Protein AF-A0A158JWT8-F1 (afdb_monomer)

Secondary structure (DSSP, 8-state):
-EE-TTT--EEE---GGGS-HHHHHHHHHHHHHTT-TTTHHHHHHHHHHHHHHHHHHHHHHHHHHHH--TTS--PPPPPSS---THHHHHHHHHHHHHSHHHHHHHHHHHHHHHHHHHHHHHHT--

InterPro domains:
  IPR005625 PepSY-associated TM protein [PF03929] (21-67)
  IPR005625 PepSY-associated TM protein [PTHR34219] (1-115)

Sequence (126 aa):
MHIDRYSGRILSDIAYPDYGRVAQWISYGTSLHMGRYFGVANQILASLISLGLAAMSVSGFVMWRKRKPGRALGAPSRPVLDPPMRAWVGGLTALGIVFPMMGLTMLIVWISDRLFSSLGKVASTR

Solvent-accessible surface area (backbone atoms only — not comparable to full-atom values): 7469 Å² total; per-residue (Å²): 110,44,59,40,92,86,77,70,44,76,76,44,77,73,54,80,85,76,43,54,74,69,56,46,53,50,52,50,52,50,32,53,73,72,22,59,70,61,38,69,63,34,38,52,51,53,48,52,51,52,52,49,53,50,50,50,53,52,51,52,50,54,51,49,63,72,68,34,56,80,94,47,90,61,67,78,78,79,75,94,67,84,71,89,54,63,65,57,52,53,50,50,50,56,48,15,68,77,37,54,70,60,31,50,55,50,51,53,51,52,53,48,51,54,54,56,56,54,53,56,55,64,66,69,76,112

Structure (mmCIF, N/CA/C/O backbone):
data_AF-A0A158JWT8-F1
#
_entry.id   AF-A0A158JWT8-F1
#
loop_
_atom_site.group_PDB
_atom_site.id
_atom_site.type_symbol
_atom_site.label_atom_id
_atom_site.label_alt_id
_atom_site.label_comp_id
_atom_site.label_asym_id
_atom_site.label_entity_id
_atom_site.label_seq_id
_atom_site.pdbx_PDB_ins_code
_atom_site.Cartn_x
_atom_site.Cartn_y
_atom_site.Cartn_z
_atom_site.occupancy
_atom_site.B_iso_or_equiv
_atom_site.auth_seq_id
_atom_site.auth_comp_id
_atom_site.auth_asym_id
_atom_site.auth_atom_id
_atom_site.pdbx_PDB_model_num
ATOM 1 N N . MET A 1 1 ? -22.968 7.705 18.531 1.00 59.88 1 MET A N 1
ATOM 2 C CA . MET A 1 1 ? -23.996 8.734 18.770 1.00 59.88 1 MET A CA 1
ATOM 3 C C . MET A 1 1 ? -24.385 9.435 17.468 1.00 59.88 1 MET A C 1
ATOM 5 O O . MET A 1 1 ? -23.662 10.302 16.991 1.00 59.88 1 MET A O 1
ATOM 9 N N . HIS A 1 2 ? -25.505 9.032 16.872 1.00 68.56 2 HIS A N 1
ATOM 10 C CA . HIS A 1 2 ? -26.162 9.758 15.786 1.00 68.56 2 HIS A CA 1
ATOM 11 C C . HIS A 1 2 ? -27.246 10.645 16.393 1.00 68.56 2 HIS A C 1
ATOM 13 O O . HIS A 1 2 ? -28.161 10.147 17.053 1.00 68.56 2 HIS A O 1
ATOM 19 N N . ILE A 1 3 ? -27.123 11.954 16.192 1.00 76.75 3 ILE A N 1
ATOM 20 C CA . ILE A 1 3 ? -28.057 12.953 16.713 1.00 76.75 3 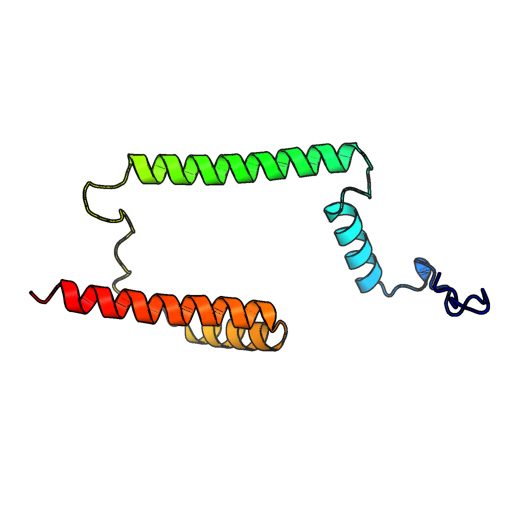ILE A CA 1
ATOM 21 C C . ILE A 1 3 ? -28.800 13.556 15.528 1.00 76.75 3 ILE A C 1
ATOM 23 O O . ILE A 1 3 ? -28.183 13.923 14.526 1.00 76.75 3 ILE A O 1
ATOM 27 N N . ASP A 1 4 ? -30.121 13.646 15.640 1.00 74.88 4 ASP A N 1
ATOM 28 C CA . ASP A 1 4 ? -30.941 14.353 14.671 1.00 74.88 4 ASP A CA 1
ATOM 29 C C . ASP A 1 4 ? -30.563 15.837 14.640 1.00 74.88 4 ASP A C 1
ATOM 31 O O . ASP A 1 4 ? -30.566 16.524 15.664 1.00 74.88 4 ASP A O 1
ATOM 35 N N . ARG A 1 5 ? -30.243 16.337 13.445 1.00 75.38 5 ARG A N 1
ATOM 36 C CA . ARG A 1 5 ? -29.700 17.686 13.252 1.00 75.38 5 ARG A CA 1
ATOM 37 C C . ARG A 1 5 ? -30.671 18.799 13.663 1.00 75.38 5 ARG A C 1
ATOM 39 O O . ARG A 1 5 ? -30.209 19.884 13.999 1.00 75.38 5 ARG A O 1
ATOM 46 N N . TYR A 1 6 ? -31.980 18.551 13.604 1.00 81.12 6 TYR A N 1
ATOM 47 C CA . TYR A 1 6 ? -33.013 19.575 13.800 1.00 81.12 6 TYR A CA 1
ATOM 48 C C . TYR A 1 6 ? -33.673 19.499 15.176 1.00 81.12 6 TYR A C 1
ATOM 50 O O . TYR A 1 6 ? -33.997 20.527 15.760 1.00 81.12 6 TYR A O 1
ATOM 58 N N . SER A 1 7 ? -33.862 18.294 15.703 1.00 77.94 7 SER A N 1
ATOM 59 C CA . SER A 1 7 ? -34.539 18.055 16.979 1.00 77.94 7 SER A CA 1
ATOM 60 C C . SER A 1 7 ? -33.582 17.803 18.143 1.00 77.94 7 SER A C 1
ATOM 62 O O . SER A 1 7 ? -34.027 17.742 19.286 1.00 77.94 7 SER A O 1
ATOM 64 N N . GLY A 1 8 ? -32.281 17.613 17.883 1.00 75.75 8 GLY A N 1
ATOM 65 C CA . GLY A 1 8 ? -31.298 17.259 18.915 1.00 75.75 8 GLY A CA 1
ATOM 66 C C . GLY A 1 8 ? -31.544 15.884 19.545 1.00 75.75 8 GLY A C 1
ATOM 67 O O . GLY A 1 8 ? -30.900 15.519 20.528 1.00 75.75 8 GLY A O 1
ATOM 68 N N . ARG A 1 9 ? -32.483 15.107 18.997 1.00 71.75 9 ARG A N 1
ATOM 69 C CA . ARG A 1 9 ? -32.877 13.810 19.529 1.00 71.75 9 ARG A CA 1
ATOM 70 C C . ARG A 1 9 ? -31.841 12.761 19.138 1.00 71.75 9 ARG A C 1
ATOM 72 O O . ARG A 1 9 ? -31.413 12.688 17.988 1.00 71.75 9 ARG A O 1
ATOM 79 N N . ILE A 1 10 ? -31.439 11.933 20.096 1.00 72.81 10 ILE A N 1
ATOM 80 C CA . ILE A 1 10 ? -30.512 10.825 19.849 1.00 72.81 10 ILE A CA 1
ATOM 81 C C . ILE A 1 10 ? -31.271 9.764 19.045 1.00 72.81 10 ILE A C 1
ATOM 83 O O . ILE A 1 10 ? -32.224 9.167 19.542 1.00 72.81 10 ILE A O 1
ATOM 87 N N . LEU A 1 11 ? -30.884 9.577 17.783 1.00 68.62 11 LEU A N 1
ATOM 88 C CA . LEU A 1 11 ? -31.514 8.629 16.859 1.00 68.62 11 LEU A CA 1
ATOM 89 C C . LEU A 1 11 ? -30.949 7.219 17.026 1.00 68.62 11 LEU A C 1
ATOM 91 O O . LEU A 1 11 ? -31.648 6.235 16.812 1.00 68.62 11 LEU A O 1
ATOM 95 N N . SER A 1 12 ? -29.670 7.118 17.377 1.00 60.78 12 SER A N 1
ATOM 96 C CA . SER A 1 12 ? -28.978 5.844 17.532 1.00 60.78 12 SER A CA 1
ATOM 97 C C . SER A 1 12 ? -27.714 6.049 18.360 1.00 60.78 12 SER A C 1
ATOM 99 O O . SER A 1 12 ? -26.826 6.828 17.993 1.00 60.78 12 SER A O 1
ATOM 101 N N . ASP A 1 13 ? -27.632 5.344 19.484 1.00 64.62 13 ASP A N 1
ATOM 102 C CA . ASP A 1 13 ? -26.404 5.200 20.253 1.00 64.62 13 ASP A CA 1
ATOM 103 C C . ASP A 1 13 ? -25.973 3.738 20.178 1.00 64.62 13 ASP A C 1
ATOM 105 O O . ASP A 1 13 ? -26.604 2.867 20.763 1.00 64.62 13 ASP A O 1
ATOM 109 N N . ILE A 1 14 ? -24.974 3.462 19.340 1.00 62.75 14 ILE A N 1
ATOM 110 C CA . ILE A 1 14 ? -24.405 2.123 19.180 1.00 62.75 14 ILE A CA 1
ATOM 111 C C . ILE A 1 14 ? -23.129 2.146 20.000 1.00 62.75 14 ILE A C 1
ATOM 113 O O . ILE A 1 14 ? -22.166 2.826 19.620 1.00 62.75 14 ILE A O 1
ATOM 117 N N . ALA A 1 15 ? -23.137 1.464 21.138 1.00 66.94 15 ALA A N 1
ATOM 118 C CA . ALA A 1 15 ? -21.964 1.384 21.980 1.00 66.94 15 ALA A CA 1
ATOM 119 C C . ALA A 1 15 ? -20.981 0.359 21.386 1.00 66.94 15 ALA A C 1
ATOM 121 O O . ALA A 1 15 ? -21.359 -0.587 20.698 1.00 66.94 15 ALA A O 1
ATOM 122 N N . TYR A 1 16 ? -19.687 0.527 21.659 1.00 63.69 16 TYR A N 1
ATOM 123 C CA . TYR A 1 16 ? -18.643 -0.409 21.217 1.00 63.69 16 TYR A CA 1
ATOM 124 C C . TYR A 1 16 ? -18.895 -1.896 21.590 1.00 63.69 16 TYR A C 1
ATOM 126 O O . TYR A 1 16 ? -18.506 -2.775 20.814 1.00 63.69 16 TYR A O 1
ATOM 134 N N . PRO A 1 17 ? -19.554 -2.228 22.723 1.00 66.94 17 PRO A N 1
ATOM 135 C CA . PRO A 1 17 ? -19.955 -3.601 23.044 1.00 66.94 17 PRO A CA 1
ATOM 136 C C . PRO A 1 17 ? -21.010 -4.190 22.098 1.00 66.94 17 PRO A C 1
ATOM 138 O O . PRO A 1 17 ? -21.039 -5.405 21.930 1.00 66.94 17 PRO A O 1
ATOM 141 N N . ASP A 1 18 ? -21.822 -3.352 21.447 1.00 72.56 18 ASP A N 1
ATOM 142 C CA . ASP A 1 18 ? -22.867 -3.785 20.508 1.00 72.56 18 ASP A CA 1
ATOM 143 C C . ASP A 1 18 ? -22.298 -4.114 19.117 1.00 72.56 18 ASP A C 1
ATOM 145 O O . ASP A 1 18 ? -23.009 -4.579 18.223 1.00 72.56 18 ASP A O 1
ATOM 149 N N . TYR A 1 19 ? -20.997 -3.880 18.904 1.00 71.12 19 TYR A N 1
ATOM 150 C CA . TYR A 1 19 ? -20.323 -4.250 17.667 1.00 71.12 19 TYR A CA 1
ATOM 151 C C . TYR A 1 19 ? -20.156 -5.770 17.608 1.00 71.12 19 TYR A C 1
ATOM 153 O O . TYR A 1 19 ? -19.589 -6.391 18.507 1.00 71.12 19 TYR A O 1
ATOM 161 N N . GLY A 1 20 ? -20.543 -6.379 16.483 1.00 78.94 20 GLY A N 1
ATOM 162 C CA . GLY A 1 20 ? -20.146 -7.756 16.191 1.00 78.94 20 GLY A CA 1
ATOM 163 C C . GLY A 1 20 ? -18.618 -7.905 16.244 1.00 78.94 20 GLY A C 1
ATOM 164 O O . GLY A 1 20 ? -17.886 -6.981 15.886 1.00 78.94 20 GLY A O 1
ATOM 165 N N . ARG A 1 21 ? -18.113 -9.078 16.652 1.00 82.25 21 ARG A N 1
ATOM 166 C CA . ARG A 1 21 ? -16.665 -9.323 16.857 1.00 82.25 21 ARG A CA 1
ATOM 167 C C . ARG A 1 21 ? -15.800 -8.873 15.670 1.00 82.25 21 ARG A C 1
ATOM 169 O O . ARG A 1 21 ? -14.727 -8.316 15.867 1.00 82.25 21 ARG A O 1
ATOM 176 N N . VAL A 1 22 ? -16.279 -9.070 14.439 1.00 82.75 22 VAL A N 1
ATOM 177 C CA . VAL A 1 22 ? -15.598 -8.623 13.209 1.00 82.75 22 VAL A CA 1
ATOM 178 C C . VAL A 1 22 ? -15.511 -7.094 13.127 1.00 82.75 22 VAL A C 1
ATOM 180 O O . VAL A 1 22 ? -14.453 -6.555 12.815 1.00 82.75 22 VAL A O 1
ATOM 183 N N . ALA A 1 23 ? -16.590 -6.383 13.455 1.00 79.00 23 ALA A N 1
ATOM 184 C CA . ALA A 1 23 ? -16.617 -4.922 13.455 1.00 79.00 23 ALA A CA 1
ATOM 185 C C . ALA A 1 23 ? -15.683 -4.328 14.523 1.00 79.00 23 ALA A C 1
ATOM 187 O O . ALA A 1 23 ? -15.044 -3.308 14.271 1.00 79.00 23 ALA A O 1
ATOM 188 N N . GLN A 1 24 ? -15.530 -4.988 15.677 1.00 81.75 24 GLN A N 1
ATOM 189 C CA . GLN A 1 24 ? -14.548 -4.587 16.694 1.00 81.75 24 GLN A CA 1
ATOM 190 C C . GLN A 1 24 ? -13.109 -4.713 16.178 1.00 81.75 24 GLN A C 1
ATOM 192 O O . GLN A 1 24 ? -12.328 -3.773 16.321 1.00 81.75 24 GLN A O 1
ATOM 197 N N . TRP A 1 25 ? -12.762 -5.824 15.518 1.00 85.00 25 TRP A N 1
ATOM 198 C CA . TRP A 1 25 ? -11.438 -5.996 14.906 1.00 85.00 25 TRP A CA 1
ATOM 199 C C . TRP A 1 25 ? -11.148 -4.952 13.827 1.00 85.00 25 TRP A C 1
ATOM 201 O O . TRP A 1 25 ? -10.055 -4.386 13.799 1.00 85.00 25 TRP A O 1
ATOM 211 N N . ILE A 1 26 ? -12.129 -4.655 12.969 1.00 84.56 26 ILE A N 1
ATOM 212 C CA . ILE A 1 26 ? -12.004 -3.596 11.959 1.00 84.56 26 ILE A CA 1
ATOM 213 C C . ILE A 1 26 ? -11.785 -2.247 12.646 1.00 84.56 26 ILE A C 1
ATOM 215 O O . ILE A 1 26 ? -10.835 -1.546 12.312 1.00 84.56 26 ILE A O 1
ATOM 219 N N . SER A 1 27 ? -12.599 -1.906 13.649 1.00 82.00 27 SER A N 1
ATOM 220 C CA . SER A 1 27 ? -12.478 -0.645 14.388 1.00 82.00 27 SER A CA 1
ATOM 221 C C . SER A 1 27 ? -11.114 -0.499 15.068 1.00 82.00 27 SER A C 1
ATOM 223 O O . SER A 1 27 ? -10.527 0.587 15.062 1.00 82.00 27 SER A O 1
ATOM 225 N N . TYR A 1 28 ? -10.586 -1.591 15.623 1.00 84.88 28 TYR A N 1
ATOM 226 C CA . TYR A 1 28 ? -9.246 -1.645 16.198 1.00 84.88 28 TYR A CA 1
ATOM 227 C C . TYR A 1 28 ? -8.172 -1.377 15.137 1.00 84.88 28 TYR A C 1
ATOM 229 O O . TYR A 1 28 ? -7.345 -0.478 15.302 1.00 84.88 28 TYR A O 1
ATOM 237 N N . GLY A 1 29 ? -8.236 -2.086 14.005 1.00 84.62 29 GLY A N 1
ATOM 238 C CA . GLY A 1 29 ? -7.320 -1.900 12.879 1.00 84.62 29 GLY A CA 1
ATOM 239 C C . GLY A 1 29 ? -7.354 -0.479 12.316 1.00 84.62 29 GLY A C 1
ATOM 240 O O . GLY A 1 29 ? -6.305 0.132 12.117 1.00 84.62 29 GLY A O 1
ATOM 241 N N . THR A 1 30 ? -8.542 0.098 12.132 1.00 83.75 30 THR A N 1
ATOM 242 C CA . THR A 1 30 ? -8.701 1.486 11.677 1.00 83.75 30 THR A CA 1
ATOM 243 C C . THR A 1 30 ? -8.116 2.476 12.679 1.00 83.75 30 THR A C 1
ATOM 245 O O . THR A 1 30 ? -7.445 3.425 12.279 1.00 83.75 30 THR A O 1
ATOM 248 N N . SER A 1 31 ? -8.318 2.258 13.980 1.00 84.50 31 SER A N 1
ATOM 249 C CA . SER A 1 31 ? -7.795 3.143 15.030 1.00 84.50 31 SER A CA 1
ATOM 250 C C . SER A 1 31 ? -6.270 3.109 15.121 1.00 84.50 31 SER A C 1
ATOM 252 O O . SER A 1 31 ? -5.641 4.153 15.334 1.00 84.50 31 SER A O 1
ATOM 254 N N . LEU A 1 32 ? -5.667 1.933 14.925 1.00 86.94 32 LEU A N 1
ATOM 255 C CA . LEU A 1 32 ? -4.219 1.787 14.784 1.00 86.94 32 LEU A CA 1
ATOM 256 C C . LEU A 1 32 ? -3.712 2.481 13.521 1.00 86.94 32 LEU A C 1
ATOM 258 O O . LEU A 1 32 ? -2.778 3.271 13.602 1.00 86.94 32 LEU A O 1
ATOM 262 N N . HIS A 1 33 ? -4.354 2.251 12.378 1.00 87.38 33 HIS A N 1
ATOM 263 C CA . HIS A 1 33 ? -3.948 2.846 11.106 1.00 87.38 33 HIS A CA 1
ATOM 264 C C . HIS A 1 33 ? -4.036 4.380 11.114 1.00 87.38 33 HIS A C 1
ATOM 266 O O . HIS A 1 33 ? -3.132 5.058 10.639 1.00 87.38 33 HIS A O 1
ATOM 272 N N . MET A 1 34 ? -5.084 4.939 11.721 1.00 84.12 34 MET A N 1
ATOM 273 C CA . MET A 1 34 ? -5.273 6.387 11.868 1.00 84.12 34 MET A CA 1
ATOM 274 C C . MET A 1 34 ? -4.332 7.041 12.892 1.00 84.12 34 MET A C 1
ATOM 276 O O . MET A 1 34 ? -4.397 8.254 13.087 1.00 84.12 34 MET A O 1
ATOM 280 N N . GLY A 1 35 ? -3.494 6.282 13.604 1.00 83.19 35 GLY A N 1
ATOM 281 C CA . GLY A 1 35 ? -2.598 6.872 14.600 1.00 83.19 35 GLY A CA 1
ATOM 282 C C . GLY A 1 35 ? -3.269 7.195 15.942 1.00 83.19 35 GLY A C 1
ATOM 283 O O . GLY A 1 35 ? -2.649 7.838 16.779 1.00 83.19 35 GLY A O 1
ATOM 284 N N . ARG A 1 36 ? -4.524 6.787 16.185 1.00 80.19 36 ARG A N 1
ATOM 285 C CA . ARG A 1 36 ? -5.2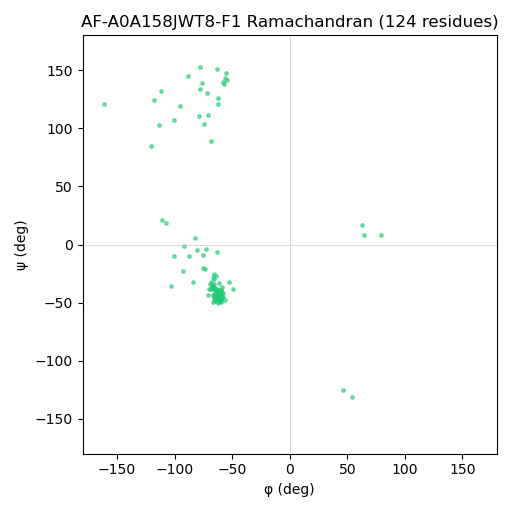99 7.225 17.368 1.00 80.19 36 ARG A CA 1
ATOM 286 C C . ARG A 1 36 ? -5.180 6.299 18.575 1.00 80.19 36 ARG A C 1
ATOM 288 O O . ARG A 1 36 ? -5.371 6.757 19.693 1.00 80.19 36 ARG A O 1
ATOM 295 N N . TYR A 1 37 ? -4.829 5.031 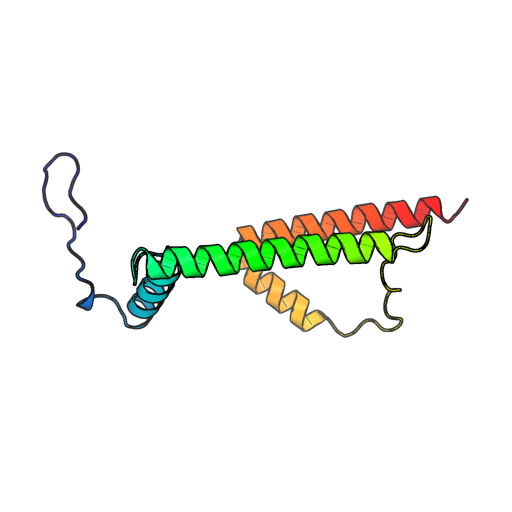18.364 1.00 80.44 37 TYR A N 1
ATOM 296 C CA . TYR A 1 37 ? -4.866 4.019 19.427 1.00 80.44 37 TYR A CA 1
ATOM 297 C C . TYR A 1 37 ? -3.847 4.248 20.566 1.00 80.44 37 TYR A C 1
ATOM 299 O O . TYR A 1 37 ? -4.213 4.156 21.730 1.00 80.44 37 TYR A O 1
ATOM 307 N N . PHE A 1 38 ? -2.593 4.608 20.249 1.00 82.62 38 PHE A N 1
ATOM 308 C CA . PHE A 1 38 ? -1.563 4.976 21.246 1.00 82.62 38 PHE A CA 1
ATOM 309 C C . PHE A 1 38 ? -1.191 6.470 21.201 1.00 82.62 38 PHE A C 1
ATOM 311 O O . PHE A 1 38 ? -0.095 6.860 21.607 1.00 82.62 38 PHE A O 1
ATOM 318 N N . GLY A 1 39 ? -2.071 7.311 20.646 1.00 86.19 39 GLY A N 1
ATOM 319 C CA . GLY A 1 39 ? -1.818 8.743 20.474 1.00 86.19 39 GLY A CA 1
ATOM 320 C C . GLY A 1 39 ? -0.514 9.041 19.720 1.00 86.19 39 GLY A C 1
ATOM 321 O O . GLY A 1 39 ? -0.237 8.457 18.672 1.00 86.19 39 GLY A O 1
ATOM 322 N N . VAL A 1 40 ? 0.305 9.943 20.272 1.00 89.50 40 VAL A N 1
ATOM 323 C CA . VAL A 1 40 ? 1.535 10.451 19.633 1.00 89.50 40 VAL A CA 1
ATOM 324 C C . VAL A 1 40 ? 2.541 9.338 19.319 1.00 89.50 40 VAL A C 1
ATOM 326 O O . VAL A 1 40 ? 3.161 9.365 18.259 1.00 89.50 40 VAL A O 1
ATOM 329 N N . ALA A 1 41 ? 2.666 8.317 20.174 1.00 89.19 41 ALA A N 1
ATOM 330 C CA . ALA A 1 41 ? 3.590 7.205 19.931 1.00 89.19 41 ALA A CA 1
ATOM 331 C C . ALA A 1 41 ? 3.247 6.446 18.636 1.00 89.19 41 ALA A C 1
ATOM 333 O O . ALA A 1 41 ? 4.133 6.139 17.837 1.00 89.19 41 ALA A O 1
ATOM 334 N N . ASN A 1 42 ? 1.953 6.212 18.387 1.00 90.81 42 ASN A N 1
ATOM 335 C CA . ASN A 1 42 ? 1.493 5.560 17.163 1.00 90.81 42 ASN A CA 1
ATOM 336 C C . ASN A 1 42 ? 1.734 6.439 15.926 1.00 90.81 42 ASN A C 1
ATOM 338 O O . ASN A 1 42 ? 2.112 5.938 14.873 1.00 90.81 42 ASN A O 1
ATOM 342 N N . GLN A 1 43 ? 1.552 7.756 16.055 1.00 90.88 43 GLN A N 1
ATOM 343 C CA . GLN A 1 43 ? 1.804 8.705 14.967 1.00 90.88 43 GLN A CA 1
ATOM 344 C C . GLN A 1 43 ? 3.284 8.777 14.594 1.00 90.88 43 GLN A C 1
ATOM 346 O O . GLN A 1 43 ? 3.608 8.781 13.407 1.00 90.88 43 GLN A O 1
ATOM 351 N N . ILE A 1 44 ? 4.183 8.796 15.583 1.00 94.06 44 ILE A N 1
ATOM 352 C CA . ILE A 1 44 ? 5.631 8.764 15.345 1.00 94.06 44 ILE A CA 1
ATOM 353 C C . ILE A 1 44 ? 6.002 7.467 14.631 1.00 94.06 44 ILE A C 1
ATOM 355 O O . ILE A 1 44 ? 6.669 7.512 13.600 1.00 94.06 44 ILE A O 1
ATOM 359 N N . LEU A 1 45 ? 5.523 6.322 15.124 1.00 93.19 45 LEU A N 1
ATOM 360 C CA . LEU A 1 45 ? 5.798 5.028 14.504 1.00 93.19 45 LEU A CA 1
ATOM 361 C C . LEU A 1 45 ? 5.276 4.961 13.062 1.00 93.19 45 LEU A C 1
ATOM 363 O O . LEU A 1 45 ? 6.024 4.601 12.154 1.00 93.19 45 LEU A O 1
ATOM 367 N N . ALA A 1 46 ? 4.024 5.363 12.832 1.00 90.81 46 ALA A N 1
ATOM 368 C CA . ALA A 1 46 ? 3.428 5.409 11.499 1.00 90.81 46 ALA A CA 1
ATOM 369 C C . ALA A 1 46 ? 4.205 6.346 10.558 1.00 90.81 46 ALA A C 1
ATOM 371 O O . ALA A 1 46 ? 4.450 5.999 9.402 1.00 90.81 46 ALA A O 1
ATOM 372 N N . SER A 1 47 ? 4.660 7.495 11.063 1.00 92.38 47 SER A N 1
ATOM 373 C CA . SER A 1 47 ? 5.471 8.452 10.302 1.00 92.38 47 SER A CA 1
ATOM 374 C C . SER A 1 47 ? 6.835 7.875 9.935 1.00 92.38 47 SER A C 1
ATOM 376 O O . SER A 1 47 ? 7.249 7.980 8.784 1.00 92.38 47 SER A O 1
ATOM 378 N N . LEU A 1 48 ? 7.519 7.214 10.873 1.00 95.94 48 LEU A N 1
ATOM 379 C CA . LEU A 1 48 ? 8.806 6.562 10.618 1.00 95.94 48 LEU A CA 1
ATOM 380 C C . LEU A 1 48 ? 8.677 5.454 9.570 1.00 95.94 48 LEU A C 1
ATOM 382 O O . LEU A 1 48 ? 9.485 5.396 8.645 1.00 95.94 48 LEU A O 1
ATOM 386 N N . ILE A 1 49 ? 7.640 4.617 9.667 1.00 94.88 49 ILE A N 1
ATOM 387 C CA . ILE A 1 49 ? 7.364 3.570 8.674 1.00 94.88 49 ILE A CA 1
ATOM 388 C C . ILE A 1 49 ? 7.085 4.198 7.304 1.00 94.88 49 ILE A C 1
ATOM 390 O O . ILE A 1 49 ? 7.658 3.768 6.303 1.00 94.88 49 ILE A O 1
ATOM 394 N N . SER A 1 50 ? 6.255 5.243 7.248 1.00 94.75 50 SER A N 1
ATOM 395 C CA . SER A 1 50 ? 5.932 5.940 6.000 1.00 94.75 50 SER A CA 1
ATOM 396 C C . SER A 1 50 ? 7.169 6.570 5.3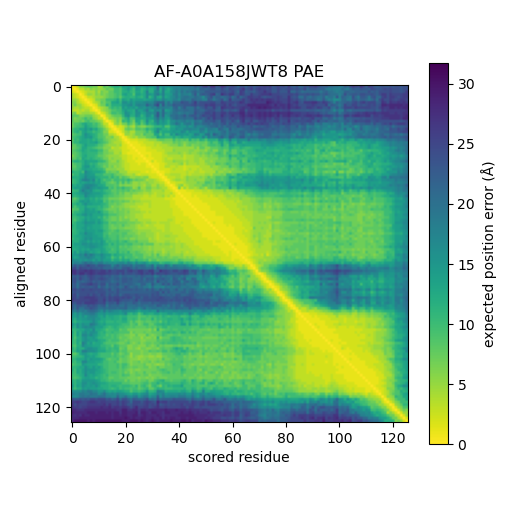54 1.00 94.75 50 SER A C 1
ATOM 398 O O . SER A 1 50 ? 7.375 6.434 4.148 1.00 94.75 50 SER A O 1
ATOM 400 N N . LEU A 1 51 ? 8.020 7.233 6.140 1.00 97.38 51 LEU A N 1
ATOM 401 C CA . LEU A 1 51 ? 9.274 7.816 5.659 1.00 97.38 51 LEU A CA 1
ATOM 402 C C . LEU A 1 51 ? 10.263 6.736 5.212 1.00 97.38 51 LEU A C 1
ATOM 404 O O . LEU A 1 51 ? 10.922 6.906 4.188 1.00 97.38 51 LEU A O 1
ATOM 408 N N . GLY A 1 52 ? 10.330 5.609 5.922 1.00 97.25 52 GLY A N 1
ATOM 409 C CA . GLY A 1 52 ? 11.133 4.452 5.535 1.00 97.25 52 GLY A CA 1
ATOM 410 C C . GLY A 1 52 ? 10.702 3.881 4.185 1.00 97.25 52 GLY A C 1
ATOM 411 O O . GLY A 1 52 ? 11.534 3.715 3.296 1.00 97.25 52 GLY A O 1
ATOM 412 N N . LEU A 1 53 ? 9.401 3.662 3.981 1.00 96.62 53 LEU A N 1
ATOM 413 C CA . LEU A 1 53 ? 8.849 3.197 2.702 1.00 96.62 53 LEU A CA 1
ATOM 414 C C . LEU A 1 53 ? 9.096 4.198 1.563 1.00 96.62 53 LEU A C 1
ATOM 416 O O . LEU A 1 53 ? 9.438 3.794 0.446 1.00 96.62 53 LEU A O 1
ATOM 420 N N . ALA A 1 54 ? 8.982 5.499 1.839 1.00 96.88 54 ALA A N 1
ATOM 421 C CA . ALA A 1 54 ? 9.321 6.542 0.875 1.00 96.88 54 ALA A CA 1
ATOM 422 C C . ALA A 1 54 ? 10.815 6.498 0.510 1.00 96.88 54 ALA A C 1
ATOM 424 O O . ALA A 1 54 ? 11.160 6.454 -0.672 1.00 96.88 54 ALA A O 1
ATOM 425 N N . ALA A 1 55 ? 11.705 6.418 1.501 1.00 97.19 55 ALA A N 1
ATOM 426 C CA . ALA A 1 55 ? 13.145 6.300 1.288 1.00 97.19 55 ALA A CA 1
ATOM 427 C C . ALA A 1 55 ? 13.517 5.017 0.524 1.00 97.19 55 ALA A C 1
ATOM 429 O O . ALA A 1 55 ? 14.356 5.054 -0.379 1.00 97.19 55 ALA A O 1
ATOM 430 N N . MET A 1 56 ? 12.860 3.889 0.809 1.00 96.94 56 MET A N 1
ATOM 431 C CA . MET A 1 56 ? 13.028 2.638 0.060 1.00 96.94 56 MET A CA 1
ATOM 432 C C . MET A 1 56 ? 12.599 2.791 -1.402 1.00 96.94 56 MET A C 1
ATOM 434 O O . MET A 1 56 ? 13.324 2.379 -2.303 1.00 96.94 56 MET A O 1
ATOM 438 N N . SER A 1 57 ? 11.465 3.442 -1.655 1.00 96.50 57 SER A N 1
ATOM 439 C CA . SER A 1 57 ? 10.976 3.689 -3.017 1.00 96.50 57 SER A CA 1
ATOM 440 C C . SER A 1 57 ? 11.936 4.586 -3.807 1.00 96.50 57 SER A C 1
ATOM 442 O O . SER A 1 57 ? 12.300 4.273 -4.943 1.00 96.50 57 SER A O 1
ATOM 444 N N . VAL A 1 58 ? 12.415 5.671 -3.187 1.00 96.69 58 VAL A N 1
ATOM 445 C CA . VAL A 1 58 ? 13.385 6.599 -3.790 1.00 96.69 58 VAL A CA 1
ATOM 446 C C . VAL A 1 58 ? 14.722 5.906 -4.046 1.00 96.69 58 VAL A C 1
ATOM 448 O O . VAL A 1 58 ? 15.260 5.994 -5.148 1.00 96.69 58 VAL A O 1
ATOM 451 N N . SER A 1 59 ? 15.260 5.182 -3.064 1.00 95.50 59 SER A N 1
ATOM 452 C CA . SER A 1 59 ? 16.532 4.467 -3.216 1.00 95.50 59 SER A CA 1
ATOM 453 C C . SER A 1 59 ? 16.448 3.363 -4.271 1.00 95.50 59 SER A C 1
ATOM 455 O O . SER A 1 59 ? 17.356 3.253 -5.094 1.00 95.50 59 SER A O 1
ATOM 457 N N . GLY A 1 60 ? 15.342 2.617 -4.332 1.00 92.31 60 GLY A N 1
ATOM 458 C CA . GLY A 1 60 ? 15.051 1.656 -5.397 1.00 92.31 60 GLY A CA 1
ATOM 459 C C . GLY A 1 60 ? 15.077 2.302 -6.781 1.00 92.31 60 GLY A C 1
ATOM 460 O O . GLY A 1 60 ? 15.769 1.817 -7.679 1.00 92.31 60 GLY A O 1
ATOM 461 N N . PHE A 1 61 ? 14.409 3.446 -6.941 1.00 91.00 61 PHE A N 1
ATOM 462 C CA . PHE A 1 61 ? 14.422 4.204 -8.192 1.00 91.00 61 PHE A CA 1
ATOM 463 C C . PHE A 1 61 ? 15.824 4.714 -8.557 1.00 91.00 61 PHE A C 1
ATOM 465 O O . PHE A 1 61 ? 16.254 4.574 -9.703 1.00 91.00 61 PHE A O 1
ATOM 472 N N . VAL A 1 62 ? 16.573 5.262 -7.595 1.00 93.12 62 VAL A N 1
ATOM 473 C CA . VAL A 1 62 ? 17.952 5.734 -7.811 1.00 93.12 62 VAL A CA 1
ATOM 474 C C . VAL A 1 62 ? 18.868 4.578 -8.214 1.00 93.12 62 VAL A C 1
ATOM 476 O O . VAL A 1 62 ? 19.640 4.711 -9.166 1.00 93.12 62 VAL A O 1
ATOM 479 N N . MET A 1 63 ? 18.776 3.433 -7.536 1.00 90.69 63 MET A N 1
ATOM 480 C CA . MET A 1 63 ? 19.538 2.231 -7.879 1.00 90.69 63 MET A CA 1
ATOM 481 C C . MET A 1 63 ? 19.190 1.728 -9.280 1.00 90.69 63 MET A C 1
ATOM 483 O O . MET A 1 63 ? 20.098 1.427 -10.055 1.00 90.69 63 MET A O 1
ATOM 487 N N . TRP A 1 64 ? 17.904 1.693 -9.636 1.00 88.88 64 TRP A N 1
ATOM 488 C CA . TRP A 1 64 ? 17.457 1.330 -10.980 1.00 88.88 64 TRP A CA 1
ATOM 489 C C . TRP A 1 64 ? 18.022 2.281 -12.038 1.00 88.88 64 TRP A C 1
ATOM 491 O O . TRP A 1 64 ? 18.605 1.827 -13.020 1.00 88.88 64 TRP A O 1
ATOM 501 N N . ARG A 1 65 ? 17.951 3.599 -11.811 1.00 83.88 65 ARG A N 1
ATOM 502 C CA . ARG A 1 65 ? 18.519 4.610 -12.719 1.00 83.88 65 ARG A CA 1
ATOM 503 C C . ARG A 1 65 ? 20.024 4.443 -12.910 1.00 83.88 65 ARG A C 1
ATOM 505 O O . ARG A 1 65 ? 20.486 4.564 -14.039 1.00 83.88 65 ARG A O 1
ATOM 512 N N . LYS A 1 66 ? 20.774 4.147 -11.842 1.00 85.06 66 LYS A N 1
ATOM 513 C CA . LYS A 1 66 ? 22.227 3.905 -11.905 1.00 85.06 66 LYS A CA 1
ATOM 514 C C . LYS A 1 66 ? 22.589 2.597 -12.616 1.00 85.06 66 LYS A C 1
ATOM 516 O O . LYS A 1 66 ? 23.622 2.542 -13.269 1.00 85.06 66 LYS A O 1
ATOM 521 N N . ARG A 1 67 ? 21.763 1.552 -12.491 1.00 83.69 67 ARG A N 1
ATOM 522 C CA . ARG A 1 67 ? 21.987 0.231 -13.114 1.00 83.69 67 ARG A CA 1
ATOM 523 C C . ARG A 1 67 ? 21.424 0.110 -14.533 1.00 83.69 67 ARG A C 1
ATOM 525 O O . ARG A 1 67 ? 21.688 -0.887 -15.198 1.00 83.69 67 ARG A O 1
ATOM 532 N N . LYS A 1 68 ? 20.638 1.086 -14.995 1.00 74.19 68 LYS A N 1
ATOM 533 C CA . LYS A 1 68 ? 20.001 1.075 -16.316 1.00 74.19 68 LYS A CA 1
ATOM 534 C C . LYS A 1 68 ? 21.067 1.066 -17.436 1.00 74.19 68 LYS A C 1
ATOM 536 O O . LYS A 1 68 ? 21.835 2.022 -17.535 1.00 74.19 68 LYS A O 1
ATOM 541 N N . PRO A 1 69 ? 21.091 0.055 -18.325 1.00 69.19 69 PRO A N 1
ATOM 542 C CA . PRO A 1 69 ? 22.007 0.019 -19.461 1.00 69.19 69 PRO A CA 1
ATOM 543 C C . PRO A 1 69 ? 21.567 1.009 -20.554 1.00 69.19 69 PRO A C 1
ATOM 545 O O . PRO A 1 69 ? 20.621 0.761 -21.302 1.00 69.19 69 PRO A O 1
ATOM 548 N N . GLY A 1 70 ? 22.257 2.149 -20.654 1.00 71.56 70 GLY A N 1
ATOM 549 C CA . GLY A 1 70 ? 22.156 3.100 -21.771 1.00 71.56 70 GLY A CA 1
ATOM 550 C C . GLY A 1 70 ? 20.722 3.457 -22.210 1.00 71.56 70 GLY A C 1
ATOM 551 O O . GLY A 1 70 ? 19.897 3.918 -21.416 1.00 71.56 70 GLY A O 1
ATOM 552 N N . ARG A 1 71 ? 20.420 3.266 -23.506 1.00 67.69 71 ARG A N 1
ATOM 553 C CA . ARG A 1 71 ? 19.109 3.583 -24.116 1.00 67.69 71 ARG A CA 1
ATOM 554 C C . ARG A 1 71 ? 17.996 2.579 -23.772 1.00 67.69 71 ARG A C 1
ATOM 556 O O . ARG A 1 71 ? 16.839 2.874 -24.055 1.00 67.69 71 ARG A O 1
ATOM 563 N N . ALA A 1 72 ? 18.295 1.440 -23.145 1.00 69.19 72 ALA A N 1
ATOM 564 C CA . ALA A 1 72 ? 17.296 0.423 -22.814 1.00 69.19 72 ALA A CA 1
ATOM 565 C C . ALA A 1 72 ? 16.658 0.684 -21.445 1.00 69.19 72 ALA A C 1
ATOM 567 O O . ALA A 1 72 ? 17.328 1.129 -20.522 1.00 69.19 72 ALA A O 1
ATOM 568 N N . LEU A 1 73 ? 15.368 0.375 -21.275 1.00 69.06 73 LEU A N 1
ATOM 569 C CA . LEU A 1 73 ? 14.620 0.602 -20.025 1.00 69.06 73 LEU A CA 1
ATOM 570 C C . LEU A 1 73 ? 15.147 -0.203 -18.816 1.00 69.06 73 LEU A C 1
ATOM 572 O O . LEU A 1 73 ? 14.687 0.020 -17.703 1.00 69.06 73 LEU A O 1
ATOM 576 N N . GLY A 1 74 ? 16.115 -1.109 -19.004 1.00 68.75 74 GLY A N 1
ATOM 577 C CA . GLY A 1 74 ? 16.678 -1.928 -17.923 1.00 68.75 74 GLY A CA 1
ATOM 578 C C . GLY A 1 74 ? 15.655 -2.862 -17.269 1.00 68.75 74 GLY A C 1
ATOM 579 O O . GLY A 1 74 ? 15.880 -3.320 -16.154 1.00 68.75 74 GLY A O 1
ATOM 580 N N . ALA A 1 75 ? 14.519 -3.099 -17.933 1.00 71.12 75 ALA A N 1
ATOM 581 C CA . ALA A 1 75 ? 13.504 -4.040 -17.489 1.00 71.12 75 ALA A CA 1
ATOM 582 C C . ALA A 1 75 ? 13.974 -5.479 -17.779 1.00 71.12 75 ALA A C 1
ATOM 584 O O . ALA A 1 75 ? 14.535 -5.710 -18.854 1.00 71.12 75 ALA A O 1
ATOM 585 N N . PRO A 1 76 ? 13.756 -6.439 -16.860 1.00 67.88 76 PRO A N 1
ATOM 586 C CA . PRO A 1 76 ? 14.038 -7.849 -17.110 1.00 67.88 76 PRO A CA 1
ATOM 587 C C . PRO A 1 76 ? 13.328 -8.347 -18.374 1.00 67.88 76 PRO A C 1
ATOM 589 O O . PRO A 1 76 ? 12.185 -7.967 -18.641 1.00 67.88 76 PRO A O 1
ATOM 592 N N . SER A 1 77 ? 13.999 -9.207 -19.142 1.00 68.69 77 SER A N 1
ATOM 593 C CA . SER A 1 77 ? 13.403 -9.856 -20.312 1.00 68.69 77 SER A CA 1
ATOM 594 C C . SER A 1 77 ? 12.161 -10.652 -19.907 1.00 68.69 77 SER A C 1
ATOM 596 O O . SER A 1 77 ? 12.147 -11.298 -18.857 1.00 68.69 77 SER A O 1
ATOM 598 N N . ARG A 1 78 ? 11.111 -10.603 -20.740 1.00 66.69 78 ARG A N 1
ATOM 599 C CA . ARG A 1 78 ? 9.876 -11.361 -20.497 1.00 66.69 78 ARG A CA 1
ATOM 600 C C . ARG A 1 78 ? 10.197 -12.863 -20.379 1.00 66.69 78 ARG A C 1
ATOM 602 O O . ARG A 1 78 ? 11.012 -13.347 -21.167 1.00 66.69 78 ARG A O 1
ATOM 609 N N . PRO A 1 79 ? 9.584 -13.592 -19.428 1.00 68.06 79 PRO A N 1
ATOM 610 C CA . PRO A 1 79 ? 9.749 -15.039 -19.321 1.00 68.06 79 PRO A CA 1
ATOM 611 C C . PRO A 1 79 ? 9.358 -15.737 -20.629 1.00 68.06 79 PRO A C 1
ATOM 613 O O . PRO A 1 79 ? 8.412 -15.325 -21.291 1.00 68.06 79 PRO A O 1
ATOM 616 N N . VAL A 1 80 ? 10.083 -16.799 -20.993 1.00 66.44 80 VAL A N 1
ATOM 617 C CA . VAL A 1 80 ? 9.856 -17.566 -22.238 1.00 66.44 80 VAL A CA 1
ATOM 618 C C . VAL A 1 80 ? 8.596 -18.444 -22.158 1.00 66.44 80 VAL A C 1
ATOM 620 O O . VAL A 1 80 ? 8.038 -18.823 -23.182 1.00 66.44 80 VAL A O 1
ATOM 623 N N . LEU A 1 81 ? 8.136 -18.756 -20.944 1.00 70.12 81 LEU A N 1
ATOM 624 C CA . LEU A 1 81 ? 6.960 -19.580 -20.680 1.00 70.12 81 LEU A CA 1
ATOM 625 C C . LEU A 1 81 ? 5.918 -18.754 -19.932 1.00 70.12 81 LEU A C 1
ATOM 627 O O . LEU A 1 81 ? 6.210 -18.227 -18.858 1.00 70.12 81 LEU A O 1
ATOM 631 N N . ASP A 1 82 ? 4.709 -18.681 -20.486 1.00 67.31 82 ASP A N 1
ATOM 632 C CA . ASP A 1 82 ? 3.566 -18.061 -19.826 1.00 67.31 82 ASP A CA 1
ATOM 633 C C . ASP A 1 82 ? 2.980 -19.044 -18.796 1.00 67.31 82 ASP A C 1
ATOM 635 O O . ASP A 1 82 ? 2.409 -20.072 -19.180 1.00 67.31 82 ASP A O 1
ATOM 639 N N . PRO A 1 83 ? 3.104 -18.783 -17.482 1.00 74.25 83 PRO A N 1
ATOM 640 C CA . PRO A 1 83 ? 2.455 -19.618 -16.482 1.00 74.25 83 PRO A CA 1
ATOM 641 C C . PRO A 1 83 ? 0.924 -19.540 -16.630 1.00 74.25 83 PRO A C 1
ATOM 643 O O . PRO A 1 83 ? 0.389 -18.504 -17.042 1.00 74.25 83 PRO A O 1
ATOM 646 N N . PRO A 1 84 ? 0.178 -20.602 -16.267 1.00 81.12 84 PRO A N 1
ATOM 647 C CA . PRO A 1 84 ? -1.276 -20.622 -16.386 1.00 81.12 84 PRO A CA 1
ATOM 648 C C . PRO A 1 84 ? -1.926 -19.638 -15.398 1.00 81.12 84 PRO A C 1
ATOM 650 O O . PRO A 1 84 ? -2.302 -19.979 -14.280 1.00 81.12 84 PRO A O 1
ATOM 653 N N . MET A 1 85 ? -2.109 -18.393 -15.837 1.00 86.38 85 MET A N 1
ATOM 654 C CA . MET A 1 85 ? -2.608 -17.278 -15.021 1.00 86.38 85 MET A CA 1
ATOM 655 C C . MET A 1 85 ? -4.142 -17.243 -14.894 1.00 86.38 85 MET A C 1
ATOM 657 O O . MET A 1 85 ? -4.704 -16.308 -14.334 1.00 86.38 85 MET A O 1
ATOM 661 N N . ARG A 1 86 ? -4.859 -18.248 -15.417 1.00 87.44 86 ARG A N 1
ATOM 662 C CA . ARG A 1 86 ? -6.334 -18.229 -15.524 1.00 87.44 86 ARG A CA 1
ATOM 663 C C . ARG A 1 86 ? -7.024 -18.110 -14.162 1.00 87.44 86 ARG A C 1
ATOM 665 O O . ARG A 1 86 ? -7.977 -17.347 -14.039 1.00 87.44 86 ARG A O 1
ATOM 672 N N . ALA A 1 87 ? -6.514 -18.813 -13.148 1.00 90.50 87 ALA A N 1
ATOM 673 C CA . ALA A 1 87 ? -7.030 -18.731 -11.781 1.00 90.50 87 ALA A CA 1
ATOM 674 C C . ALA A 1 87 ? -6.859 -17.321 -11.189 1.00 90.50 87 ALA A C 1
ATOM 676 O O . ALA A 1 87 ? -7.788 -16.780 -10.595 1.00 90.50 87 ALA A O 1
ATOM 677 N N . TRP A 1 88 ? -5.702 -16.697 -11.423 1.00 89.94 88 TRP A N 1
ATOM 678 C CA . TRP A 1 88 ? -5.420 -15.331 -10.987 1.00 89.94 88 TRP A CA 1
ATOM 679 C C . TRP A 1 88 ? -6.310 -14.306 -11.677 1.00 89.94 88 TRP A C 1
ATOM 681 O O . TRP A 1 88 ? -6.862 -13.438 -11.008 1.00 89.94 88 TRP A O 1
ATOM 691 N N . VAL A 1 89 ? -6.497 -14.426 -12.994 1.00 90.12 89 VAL A N 1
ATOM 692 C CA . VAL A 1 89 ? -7.402 -13.547 -13.748 1.00 90.12 89 VAL A CA 1
ATOM 693 C C . VAL A 1 89 ? -8.822 -13.665 -13.201 1.00 90.12 89 VAL A C 1
ATOM 695 O O . VAL A 1 89 ? -9.415 -12.646 -12.866 1.00 90.12 89 VAL A O 1
ATOM 698 N N . GLY A 1 90 ? -9.335 -14.887 -13.026 1.00 93.88 90 GLY A N 1
ATOM 699 C CA . GLY A 1 90 ? -10.669 -15.108 -12.461 1.00 93.88 90 GLY A CA 1
ATOM 700 C C . GLY A 1 90 ? -10.823 -14.518 -11.056 1.00 93.88 90 GLY A C 1
ATOM 701 O O . GLY A 1 90 ? -11.789 -13.802 -10.794 1.00 93.88 90 GLY A O 1
ATOM 702 N N . GLY A 1 91 ? -9.844 -14.751 -10.176 1.00 93.94 91 GLY A N 1
ATOM 703 C CA . GLY A 1 91 ? -9.842 -14.209 -8.815 1.00 93.94 91 GLY A CA 1
ATOM 704 C C . GLY A 1 91 ? -9.806 -12.680 -8.782 1.00 93.94 91 GLY A C 1
ATOM 705 O O . GLY A 1 91 ? -10.584 -12.059 -8.062 1.00 93.94 91 GLY A O 1
ATOM 706 N N . LEU A 1 92 ? -8.960 -12.059 -9.605 1.00 93.44 92 LEU A N 1
ATOM 707 C CA . LEU A 1 92 ? -8.860 -10.602 -9.704 1.00 93.44 92 LEU A CA 1
ATOM 708 C C . LEU A 1 92 ? -10.115 -9.973 -10.316 1.00 93.44 92 LEU A C 1
ATOM 710 O O . LEU A 1 92 ? -10.520 -8.899 -9.882 1.00 93.44 92 LEU A O 1
ATOM 714 N N . THR A 1 93 ? -10.762 -10.635 -11.281 1.00 93.69 93 THR A N 1
ATOM 715 C CA . THR A 1 93 ? -12.051 -10.184 -11.827 1.00 93.69 93 THR A CA 1
ATOM 716 C C . THR A 1 93 ? -13.144 -10.235 -10.766 1.00 93.69 93 THR A C 1
ATOM 718 O O . THR A 1 93 ? -13.838 -9.240 -10.574 1.00 93.69 93 THR A O 1
ATOM 721 N N . ALA A 1 94 ? -13.270 -11.346 -10.036 1.00 96.12 94 ALA A N 1
ATOM 722 C CA . ALA A 1 94 ? -14.236 -11.458 -8.945 1.00 96.12 94 ALA A CA 1
ATOM 723 C C . ALA A 1 94 ? -13.997 -10.377 -7.879 1.00 96.12 94 ALA A C 1
ATOM 725 O O . ALA A 1 94 ? -14.928 -9.684 -7.473 1.00 96.12 94 ALA A O 1
ATOM 726 N N . LEU A 1 95 ? -12.737 -10.169 -7.488 1.00 95.25 95 LEU A N 1
ATOM 727 C CA . LEU A 1 95 ? -12.370 -9.142 -6.519 1.00 95.25 95 LEU A CA 1
ATOM 728 C C . LEU A 1 95 ? -12.648 -7.723 -7.043 1.00 95.25 95 LEU A C 1
ATOM 730 O O . LEU A 1 95 ? -13.138 -6.888 -6.291 1.00 95.25 95 LEU A O 1
ATOM 734 N N . GLY A 1 96 ? -12.410 -7.456 -8.329 1.00 95.12 96 GLY A N 1
ATOM 735 C CA . GLY A 1 96 ? -12.738 -6.182 -8.972 1.00 95.12 96 GLY A CA 1
ATOM 736 C C . GLY A 1 96 ? -14.242 -5.905 -9.072 1.00 95.12 96 GLY A C 1
ATOM 737 O O . GLY A 1 96 ? -14.636 -4.744 -9.038 1.00 95.12 96 GLY A O 1
ATOM 738 N N . ILE A 1 97 ? -15.084 -6.942 -9.144 1.00 95.75 97 ILE A N 1
ATOM 739 C CA . ILE A 1 97 ? -16.550 -6.804 -9.064 1.00 95.75 97 ILE A CA 1
ATOM 740 C C . ILE A 1 97 ? -16.971 -6.425 -7.641 1.00 95.75 97 ILE A C 1
ATOM 742 O O . ILE A 1 97 ? -17.799 -5.535 -7.463 1.00 95.75 97 ILE A O 1
ATOM 746 N N . VAL A 1 98 ? -16.381 -7.066 -6.626 1.00 96.94 98 VAL A N 1
ATOM 747 C CA . VAL A 1 98 ? -16.645 -6.747 -5.211 1.00 96.94 98 VAL A CA 1
ATOM 748 C C . VAL A 1 98 ? -16.130 -5.345 -4.851 1.00 96.94 98 VAL A C 1
ATOM 750 O O . VAL A 1 98 ? -16.788 -4.618 -4.109 1.00 96.94 98 VAL A O 1
ATOM 753 N N . PHE A 1 99 ? -14.982 -4.940 -5.402 1.00 94.62 99 PHE A N 1
ATOM 754 C CA . PHE A 1 99 ? -14.341 -3.644 -5.168 1.00 94.62 99 PHE A CA 1
ATOM 755 C C . PHE A 1 99 ? -14.185 -2.857 -6.484 1.00 94.62 99 PHE A C 1
ATOM 757 O O . PHE A 1 99 ? -13.104 -2.859 -7.084 1.00 94.62 99 PHE A O 1
ATOM 764 N N . PRO A 1 100 ? -15.218 -2.119 -6.933 1.00 94.06 100 PRO A N 1
ATOM 765 C CA . PRO A 1 100 ? -15.266 -1.534 -8.278 1.00 94.06 100 PRO A CA 1
ATOM 766 C C . PRO A 1 100 ? -14.138 -0.537 -8.568 1.00 94.06 100 PRO A C 1
ATOM 768 O O . PRO A 1 100 ? -13.640 -0.477 -9.690 1.00 94.06 100 PRO A O 1
ATOM 771 N N . MET A 1 101 ? -13.675 0.210 -7.561 1.00 96.12 101 MET A N 1
ATOM 772 C CA . MET A 1 101 ? -12.523 1.107 -7.720 1.00 96.12 101 MET A CA 1
ATOM 773 C C . MET A 1 101 ? -11.222 0.354 -8.001 1.00 96.12 101 MET A C 1
ATOM 775 O O . MET A 1 101 ? -10.435 0.796 -8.834 1.00 96.12 101 MET A O 1
ATOM 779 N N . MET A 1 102 ? -11.014 -0.803 -7.369 1.00 95.12 102 MET A N 1
ATOM 780 C CA . MET A 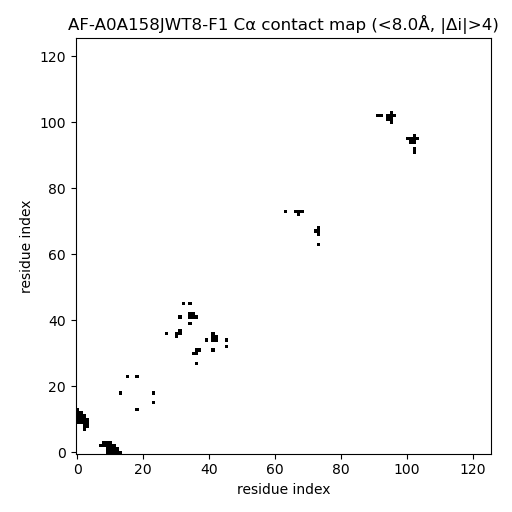1 102 ? -9.875 -1.671 -7.673 1.00 95.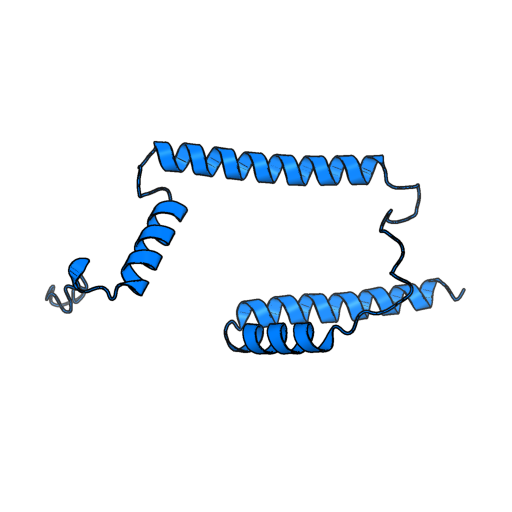12 102 MET A CA 1
ATOM 781 C C . MET A 1 102 ? -9.992 -2.233 -9.095 1.00 95.12 102 MET A C 1
ATOM 783 O O . MET A 1 102 ? -9.029 -2.186 -9.856 1.00 95.12 102 MET A O 1
ATOM 787 N N . GLY A 1 103 ? -11.177 -2.719 -9.481 1.00 94.81 103 GLY A N 1
ATOM 788 C CA . GLY A 1 103 ? -11.418 -3.223 -10.836 1.00 94.81 103 GLY A CA 1
ATOM 789 C C . GLY A 1 103 ? -11.146 -2.167 -11.912 1.00 94.81 103 GLY A C 1
ATOM 790 O O . GLY A 1 103 ? -10.503 -2.458 -12.922 1.00 94.81 103 GLY A O 1
ATOM 791 N N . LEU A 1 104 ? -11.563 -0.922 -11.669 1.00 96.38 104 LEU A N 1
ATOM 792 C CA . LEU A 1 104 ? -11.348 0.192 -12.588 1.00 96.38 104 LEU A CA 1
ATOM 793 C C . LEU A 1 104 ? -9.860 0.513 -12.783 1.00 96.38 104 LEU A C 1
ATOM 795 O O . LEU A 1 104 ? -9.415 0.638 -13.924 1.00 96.38 104 LEU A O 1
ATOM 799 N N . THR A 1 105 ? -9.071 0.622 -11.708 1.00 95.31 105 THR A N 1
ATOM 800 C CA . THR A 1 105 ? -7.632 0.916 -11.844 1.00 95.31 105 THR A CA 1
ATOM 801 C C . THR A 1 105 ? -6.893 -0.203 -12.570 1.00 95.31 105 THR A C 1
ATOM 803 O O . THR A 1 105 ? -6.050 0.069 -13.425 1.00 95.31 105 THR A O 1
ATOM 806 N N . MET A 1 106 ? -7.254 -1.461 -12.313 1.00 93.94 106 MET A N 1
ATOM 807 C CA . MET A 1 106 ? -6.696 -2.606 -13.029 1.00 93.94 106 MET A CA 1
ATOM 808 C C . MET A 1 106 ? -7.033 -2.592 -14.521 1.00 93.94 106 MET A C 1
ATOM 810 O O . MET A 1 106 ? -6.148 -2.837 -15.341 1.00 93.94 106 MET A O 1
ATOM 814 N N . LEU A 1 107 ? -8.280 -2.273 -14.887 1.00 93.81 107 LEU A N 1
ATOM 815 C CA . LEU A 1 107 ? -8.691 -2.129 -16.287 1.00 93.81 107 LEU A CA 1
ATOM 816 C C . LEU A 1 107 ? -7.900 -1.025 -16.992 1.00 93.81 107 LEU A C 1
ATOM 818 O O . LEU A 1 107 ? -7.413 -1.240 -18.100 1.00 93.81 107 LEU A O 1
ATOM 822 N N . ILE A 1 108 ? -7.714 0.126 -16.341 1.00 95.12 108 ILE A N 1
ATOM 823 C CA . ILE A 1 108 ? -6.925 1.241 -16.884 1.00 95.12 108 ILE A CA 1
ATOM 824 C C . ILE A 1 108 ? -5.483 0.804 -17.155 1.00 95.12 108 ILE A C 1
ATOM 826 O O . ILE A 1 108 ? -4.957 1.060 -18.241 1.00 95.12 108 ILE A O 1
ATOM 830 N N . VAL A 1 109 ? -4.845 0.120 -16.202 1.00 92.81 109 VAL A N 1
ATOM 831 C CA . VAL A 1 109 ? -3.473 -0.386 -16.367 1.00 92.81 109 VAL A CA 1
ATOM 832 C C . VAL A 1 109 ? -3.403 -1.420 -17.491 1.00 92.81 109 VAL A C 1
ATOM 834 O O . VAL A 1 109 ? -2.507 -1.344 -18.328 1.00 92.81 109 VAL A O 1
ATOM 837 N N . TRP A 1 110 ? -4.365 -2.343 -17.563 1.00 91.00 110 TRP A N 1
ATOM 838 C CA . TRP A 1 110 ? -4.420 -3.372 -18.604 1.00 91.00 110 TRP A CA 1
ATOM 839 C C . TRP A 1 110 ? -4.583 -2.784 -20.014 1.00 91.00 110 TRP A C 1
ATOM 841 O O . TRP A 1 110 ? -3.876 -3.184 -20.941 1.00 91.00 110 TRP A O 1
ATOM 851 N N . ILE A 1 111 ? -5.469 -1.797 -20.176 1.00 93.12 111 ILE A N 1
ATOM 852 C CA . ILE A 1 111 ? -5.649 -1.073 -21.443 1.00 93.12 111 ILE A CA 1
ATOM 853 C C . ILE A 1 111 ? -4.373 -0.302 -21.795 1.00 93.12 111 ILE A C 1
ATOM 855 O O . ILE A 1 111 ? -3.910 -0.367 -22.933 1.00 93.12 111 ILE A O 1
ATOM 859 N N . SER A 1 112 ? -3.771 0.383 -20.821 1.00 90.69 112 SER A N 1
ATOM 860 C CA . SER A 1 112 ? -2.531 1.138 -21.026 1.00 90.69 112 SER A CA 1
ATOM 861 C C . SER A 1 112 ? -1.396 0.227 -21.504 1.00 90.69 112 SER A C 1
ATOM 863 O O . SER A 1 112 ? -0.745 0.532 -22.502 1.00 90.69 112 SER A O 1
ATOM 865 N N . ASP A 1 113 ? -1.196 -0.929 -20.866 1.00 88.00 113 ASP A N 1
ATOM 866 C CA . ASP A 1 113 ? -0.168 -1.901 -21.260 1.00 88.00 113 ASP A CA 1
ATOM 867 C C . ASP A 1 113 ? -0.384 -2.435 -22.688 1.00 88.00 113 ASP A C 1
ATOM 869 O O . ASP A 1 113 ? 0.558 -2.514 -23.485 1.00 88.00 113 ASP A O 1
ATOM 873 N N . ARG A 1 114 ? -1.637 -2.718 -23.074 1.00 86.62 114 ARG A N 1
ATOM 874 C CA . ARG A 1 114 ? -2.004 -3.106 -24.451 1.00 86.62 114 ARG A CA 1
ATOM 875 C C . ARG A 1 114 ? -1.661 -2.016 -25.470 1.00 86.62 114 ARG A C 1
ATOM 877 O O . ARG A 1 114 ? -1.127 -2.332 -26.534 1.00 86.62 114 ARG A O 1
ATOM 884 N N . LEU A 1 115 ? -1.929 -0.751 -25.151 1.00 87.50 115 LEU A N 1
ATOM 885 C CA . LEU A 1 115 ? -1.624 0.377 -26.035 1.00 87.50 115 LEU A CA 1
ATOM 886 C C . LEU A 1 115 ? -0.108 0.571 -26.202 1.00 87.50 115 LEU A C 1
ATOM 888 O O . LEU A 1 115 ? 0.383 0.623 -27.331 1.00 87.50 115 LEU A O 1
ATOM 892 N N . PHE A 1 116 ? 0.657 0.601 -25.108 1.00 82.19 116 PHE A N 1
ATOM 893 C CA . PHE A 1 116 ? 2.112 0.799 -25.162 1.00 82.19 116 PHE A CA 1
ATOM 894 C C . PHE A 1 116 ? 2.858 -0.383 -25.797 1.00 82.19 116 PHE A C 1
ATOM 896 O O . PHE A 1 116 ? 3.795 -0.179 -26.573 1.00 82.19 116 PHE A O 1
ATOM 903 N N . SER A 1 117 ? 2.436 -1.620 -25.530 1.00 72.81 117 SER A N 1
ATOM 904 C CA . SER A 1 117 ? 3.041 -2.808 -26.148 1.00 72.81 117 SER A CA 1
ATOM 905 C C . SER A 1 117 ? 2.753 -2.915 -27.650 1.00 72.81 117 SER A C 1
ATOM 907 O O . SER A 1 117 ? 3.611 -3.384 -28.401 1.00 72.81 117 SER A O 1
ATOM 909 N N . SER A 1 118 ? 1.591 -2.438 -28.110 1.00 63.16 118 SER A N 1
ATOM 910 C CA . SER A 1 118 ? 1.268 -2.328 -29.538 1.00 63.16 118 SER A CA 1
ATOM 911 C C . SER A 1 118 ? 2.167 -1.309 -30.249 1.00 63.16 118 SER A C 1
ATOM 913 O O . SER A 1 118 ? 2.705 -1.597 -31.317 1.00 63.16 118 SER A O 1
ATOM 915 N N . LEU A 1 119 ? 2.411 -0.148 -29.630 1.00 58.34 119 LEU A N 1
ATOM 916 C CA . LEU A 1 119 ? 3.289 0.899 -30.174 1.00 58.34 119 LEU A CA 1
ATOM 917 C C . LEU A 1 119 ? 4.757 0.447 -30.285 1.00 58.34 119 LEU A C 1
ATOM 919 O O . LEU A 1 119 ? 5.428 0.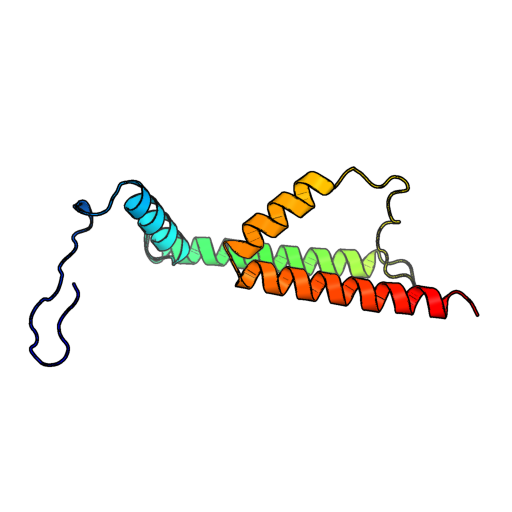756 -31.269 1.00 58.34 119 LEU A O 1
ATOM 923 N N . GLY A 1 120 ? 5.250 -0.335 -29.318 1.00 56.19 120 GLY A N 1
ATOM 924 C CA . GLY A 1 120 ? 6.616 -0.874 -29.339 1.00 56.19 120 GLY A CA 1
ATOM 925 C C . GLY A 1 120 ? 6.887 -1.870 -30.475 1.00 56.19 120 GLY A C 1
ATOM 926 O O . GLY A 1 120 ? 8.005 -1.925 -30.982 1.00 56.19 120 GLY A O 1
ATOM 927 N N . LYS A 1 121 ? 5.870 -2.619 -30.929 1.00 51.53 121 LYS A N 1
ATOM 928 C CA . LYS A 1 121 ? 5.995 -3.527 -32.085 1.00 51.53 121 LYS A CA 1
ATOM 929 C C . LYS A 1 121 ? 6.142 -2.764 -33.405 1.00 51.53 121 LYS A C 1
ATOM 931 O O . LYS A 1 121 ? 6.953 -3.148 -34.241 1.00 51.53 121 LYS A O 1
ATOM 936 N N . VAL A 1 122 ? 5.425 -1.650 -33.572 1.00 50.06 122 VAL A N 1
ATOM 937 C CA . VAL A 1 122 ? 5.481 -0.822 -34.794 1.00 50.06 122 VAL A CA 1
ATOM 938 C C . VAL A 1 122 ? 6.854 -0.155 -34.969 1.00 50.06 122 VAL A C 1
ATOM 940 O O . VAL A 1 122 ? 7.352 -0.071 -36.087 1.00 50.06 122 VAL A O 1
ATOM 943 N N . ALA A 1 123 ? 7.511 0.250 -33.877 1.00 46.28 123 ALA A N 1
ATOM 944 C CA . ALA A 1 123 ? 8.830 0.892 -33.921 1.00 46.28 123 ALA A CA 1
ATOM 945 C C . ALA A 1 123 ? 10.006 -0.067 -34.208 1.00 46.28 123 ALA A C 1
ATOM 947 O O . ALA A 1 123 ? 11.059 0.392 -34.631 1.00 46.28 123 ALA A O 1
ATOM 948 N N . SER A 1 124 ? 9.844 -1.378 -33.990 1.00 43.69 124 SER A N 1
ATOM 949 C CA . SER A 1 124 ? 10.894 -2.391 -34.212 1.00 43.69 124 SER A CA 1
ATOM 950 C C . SER A 1 124 ? 10.864 -3.021 -35.613 1.00 43.69 124 SER A C 1
ATOM 952 O O . SER A 1 124 ? 11.680 -3.894 -35.899 1.00 43.69 124 SER A O 1
ATOM 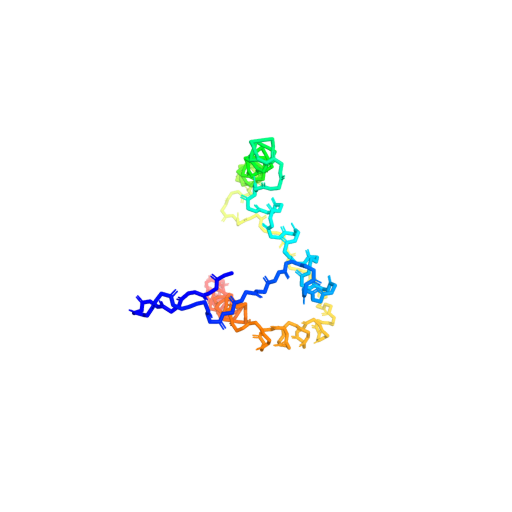954 N N . THR A 1 125 ? 9.914 -2.623 -36.466 1.00 43.00 125 THR A N 1
ATOM 955 C CA . THR A 1 125 ? 9.720 -3.191 -37.816 1.00 43.00 125 THR A CA 1
ATOM 956 C C . THR A 1 125 ? 10.170 -2.225 -38.927 1.00 43.00 125 THR A C 1
ATOM 958 O O . THR A 1 125 ? 9.756 -2.365 -40.076 1.00 43.00 125 THR A O 1
ATOM 961 N N . ARG A 1 126 ? 10.993 -1.223 -38.593 1.00 37.75 126 ARG A N 1
ATOM 962 C CA . ARG A 1 126 ? 11.672 -0.327 -39.541 1.00 37.75 126 ARG A CA 1
ATOM 963 C C . ARG A 1 126 ? 13.174 -0.372 -39.333 1.00 37.75 126 ARG A C 1
ATOM 965 O O . ARG A 1 126 ? 13.584 -0.433 -38.154 1.00 37.75 1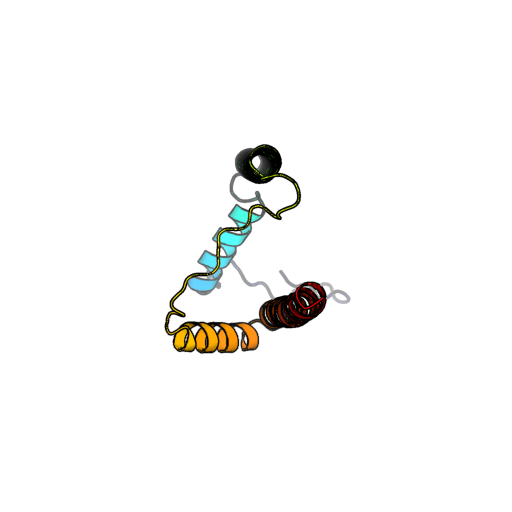26 ARG A O 1
#

pLDDT: mean 81.49, std 13.66, range [37.75, 97.38]

Foldseek 3Di:
DDADPPPRHDPDDQDLVNDDPVRNVVVVVVCLQVCNPVHPVSVVVNVVVVVVVVVVVVVVVVVLVVPDDPPDSSDDDDDPDDDPCVVVVVVQVVVCVVVVVSVVVVVVVVVVCVVVVVVVVVVVPD

Radius of gyration: 24.12 Å; Cα contacts (8 Å, |Δi|>4): 48; chains: 1; bounding box: 57×40×63 Å

Organism: NCBI:txid1232866

Mean predicted aligned error: 11.98 Å